Protein AF-A0A8D2CV93-F1 (afdb_monomer_lite)

Radius of gyration: 15.65 Å; chains: 1; bounding box: 44×38×32 Å

Structure (mmCIF, N/CA/C/O backbone):
data_AF-A0A8D2CV93-F1
#
_entry.id   AF-A0A8D2CV93-F1
#
loop_
_atom_site.group_PDB
_atom_site.id
_atom_site.type_symbol
_atom_site.label_atom_id
_atom_site.label_alt_id
_atom_site.label_comp_id
_atom_site.label_asym_id
_atom_site.label_entity_id
_atom_site.label_seq_id
_atom_site.pdbx_PDB_ins_code
_atom_site.Cartn_x
_atom_site.Cartn_y
_atom_site.Cartn_z
_atom_site.occupancy
_atom_site.B_iso_or_equiv
_atom_site.auth_seq_id
_atom_site.auth_comp_id
_atom_site.auth_asym_id
_atom_site.auth_atom_id
_atom_site.pdbx_PDB_model_num
ATOM 1 N N . MET A 1 1 ? -23.959 27.017 13.038 1.00 36.25 1 MET A N 1
ATOM 2 C CA . MET A 1 1 ? -22.766 26.557 13.776 1.00 36.25 1 MET A CA 1
ATOM 3 C C . MET A 1 1 ? -22.552 25.098 13.412 1.00 36.25 1 MET A C 1
ATOM 5 O O . MET A 1 1 ? -23.183 24.238 14.005 1.00 36.25 1 MET A O 1
ATOM 9 N N . GLY A 1 2 ? -21.796 24.836 12.344 1.00 36.66 2 GLY A N 1
ATOM 10 C CA . GLY A 1 2 ? -21.409 23.477 11.965 1.00 36.66 2 GLY A CA 1
ATOM 11 C C . GLY A 1 2 ? -20.066 23.171 12.613 1.00 36.66 2 GLY A C 1
ATOM 12 O O . GLY A 1 2 ? -19.146 23.977 12.498 1.00 36.66 2 GLY A O 1
ATOM 13 N N . SER A 1 3 ? -20.000 22.070 13.354 1.00 42.44 3 SER A N 1
ATOM 14 C CA . SER A 1 3 ? -18.781 21.554 13.972 1.00 42.44 3 SER A CA 1
ATOM 15 C C . SER A 1 3 ? -17.726 21.340 12.887 1.00 42.44 3 SER A C 1
ATOM 17 O O . SER A 1 3 ? -17.946 20.524 11.997 1.00 42.44 3 SER A O 1
ATOM 19 N N . LEU A 1 4 ? -16.604 22.067 12.945 1.00 44.47 4 LEU A N 1
ATOM 20 C CA . LEU A 1 4 ? -15.396 21.656 12.232 1.00 44.47 4 LEU A CA 1
ATOM 21 C C . LEU A 1 4 ? -15.025 20.293 12.816 1.00 44.47 4 LEU A C 1
ATOM 23 O O . LEU A 1 4 ? -14.656 20.211 13.987 1.00 44.47 4 LEU A O 1
ATOM 27 N N . GLU A 1 5 ? -15.170 19.231 12.030 1.00 44.75 5 GLU A N 1
ATOM 28 C CA . GLU A 1 5 ? -14.479 17.978 12.303 1.00 44.75 5 GLU A CA 1
ATOM 29 C C . GLU A 1 5 ? -13.004 18.338 12.476 1.00 44.75 5 GLU A C 1
ATOM 31 O O . GLU A 1 5 ? -12.346 18.802 11.544 1.00 44.75 5 GLU A O 1
ATOM 36 N N . SER A 1 6 ? -12.498 18.240 13.706 1.00 49.12 6 SER A N 1
ATOM 37 C CA . SER A 1 6 ? -11.075 18.394 13.950 1.00 49.12 6 SER A CA 1
ATOM 38 C C . SER A 1 6 ? -10.390 17.317 13.119 1.00 49.12 6 SER A C 1
ATOM 40 O O . SER A 1 6 ? -10.562 16.136 13.421 1.00 49.12 6 SER A O 1
ATOM 42 N N . GLN A 1 7 ? -9.669 17.693 12.059 1.00 59.59 7 GLN A N 1
ATOM 43 C CA . GLN A 1 7 ? -8.819 16.753 11.334 1.00 59.59 7 GLN A CA 1
ATOM 44 C C . GLN A 1 7 ? -7.782 16.235 12.328 1.00 59.59 7 GLN A C 1
ATOM 46 O O . GLN A 1 7 ? -6.775 16.888 12.604 1.00 59.59 7 GLN A O 1
ATOM 51 N N . GLN A 1 8 ? -8.080 15.089 12.935 1.00 69.19 8 GLN A N 1
ATOM 52 C CA . GLN A 1 8 ? -7.172 14.411 13.832 1.00 69.19 8 GLN A CA 1
ATOM 53 C C . GLN A 1 8 ? -6.043 13.891 12.955 1.00 69.19 8 GLN A C 1
ATOM 55 O O . GLN A 1 8 ? -6.226 12.987 12.146 1.00 69.19 8 GLN A O 1
ATOM 60 N N . SER A 1 9 ? -4.897 14.555 13.035 1.00 82.44 9 SER A N 1
ATOM 61 C CA . SER A 1 9 ? -3.737 14.154 12.263 1.00 82.44 9 SER A CA 1
ATOM 62 C C . SER A 1 9 ? -3.004 13.021 12.981 1.00 82.44 9 SER A C 1
ATOM 64 O O . SER A 1 9 ? -2.860 13.053 14.205 1.00 82.44 9 SER A O 1
ATOM 66 N N . HIS A 1 10 ? -2.542 12.031 12.223 1.00 90.81 10 HIS A N 1
ATOM 67 C CA . HIS A 1 10 ? -1.958 10.799 12.751 1.00 90.81 10 HIS A CA 1
ATOM 68 C C . HIS A 1 10 ? -0.458 10.702 12.482 1.00 90.81 10 HIS A C 1
ATOM 70 O O . HIS A 1 10 ? 0.064 11.270 11.527 1.00 90.81 10 HIS A O 1
ATOM 76 N N . GLN A 1 11 ? 0.246 9.934 13.307 1.00 93.75 11 GLN A N 1
ATOM 77 C CA . GLN A 1 11 ? 1.627 9.552 13.021 1.00 93.75 11 GLN A CA 1
ATOM 78 C C . GLN A 1 11 ? 1.640 8.369 12.047 1.00 93.75 11 GLN A C 1
ATOM 80 O O . GLN A 1 11 ? 0.836 7.449 12.189 1.00 93.75 11 GLN A O 1
ATOM 85 N N . GLU A 1 12 ? 2.575 8.335 11.092 1.00 94.94 12 GLU A N 1
ATOM 86 C CA . GLU A 1 12 ? 2.678 7.211 10.143 1.00 94.94 12 GLU A CA 1
ATOM 87 C C . GLU A 1 12 ? 2.811 5.867 10.879 1.00 94.94 12 GLU A C 1
ATOM 89 O O . GLU A 1 12 ? 2.139 4.897 10.541 1.00 94.94 12 GLU A O 1
ATOM 94 N N . SER A 1 13 ? 3.607 5.828 11.950 1.00 95.06 13 SER A N 1
ATOM 95 C CA . SER A 1 13 ? 3.813 4.624 12.764 1.00 95.06 13 SER A CA 1
ATOM 96 C C . SER A 1 13 ? 2.541 4.108 13.450 1.00 95.06 13 SER A C 1
ATOM 98 O O . SER A 1 13 ? 2.452 2.916 13.746 1.00 95.06 13 SER A O 1
ATOM 100 N N . GLU A 1 14 ? 1.561 4.979 13.699 1.00 95.69 14 GLU A N 1
ATOM 101 C CA . GLU A 1 14 ? 0.234 4.602 14.188 1.00 95.69 14 GLU A CA 1
ATOM 102 C C . GLU A 1 14 ? -0.592 3.993 13.052 1.00 95.69 14 GLU A C 1
ATOM 104 O O . GLU A 1 14 ? -1.164 2.917 13.220 1.00 95.69 14 GLU A O 1
ATOM 109 N N . ILE A 1 15 ? -0.606 4.648 11.884 1.00 97.12 15 ILE A N 1
ATOM 110 C CA . ILE A 1 15 ? -1.344 4.198 10.697 1.00 97.12 15 ILE A CA 1
ATOM 111 C C . ILE A 1 15 ? -0.892 2.811 10.251 1.00 97.12 15 ILE A C 1
ATOM 113 O O . ILE A 1 15 ? -1.729 1.942 10.023 1.00 97.12 15 ILE A O 1
ATOM 117 N N . LEU A 1 16 ? 0.420 2.585 10.165 1.00 97.38 16 LEU A N 1
ATOM 118 C CA . LEU A 1 16 ? 0.987 1.317 9.704 1.00 97.38 16 LEU A CA 1
ATOM 119 C C . LEU A 1 16 ? 0.535 0.128 10.573 1.00 97.38 16 LEU A C 1
ATOM 121 O O . LEU A 1 16 ? 0.293 -0.956 10.047 1.00 97.38 16 LEU A O 1
ATOM 125 N N . LYS A 1 17 ? 0.336 0.341 11.880 1.00 97.75 17 LYS A N 1
ATOM 126 C CA . LYS A 1 17 ? -0.099 -0.697 12.832 1.00 97.75 17 LYS A CA 1
ATOM 127 C C . LYS A 1 17 ? -1.606 -0.964 12.822 1.00 97.75 17 LYS A C 1
ATOM 129 O O . LYS A 1 17 ? -2.068 -1.861 13.534 1.00 97.75 17 LYS A O 1
ATOM 134 N N . ARG A 1 18 ? -2.397 -0.190 12.070 1.00 97.94 18 ARG A N 1
ATOM 135 C CA . ARG A 1 18 ? -3.844 -0.417 11.978 1.00 97.94 18 ARG A CA 1
ATOM 136 C C . ARG A 1 18 ? -4.116 -1.745 11.284 1.00 97.94 18 ARG A C 1
ATOM 138 O O . ARG A 1 18 ? -3.494 -2.082 10.275 1.00 97.94 18 ARG A O 1
ATOM 145 N N . GLN A 1 19 ? -5.064 -2.492 11.841 1.00 98.38 19 GLN A N 1
ATOM 146 C CA . GLN A 1 19 ? -5.587 -3.695 11.203 1.00 98.38 19 GLN A CA 1
ATOM 147 C C . GLN A 1 19 ? -6.353 -3.302 9.941 1.00 98.38 19 GLN A C 1
ATOM 149 O O . GLN A 1 19 ? -6.976 -2.242 9.906 1.00 98.38 19 GLN A O 1
ATOM 154 N N . MET A 1 20 ? -6.336 -4.168 8.932 1.00 97.69 20 MET A N 1
ATOM 155 C CA . MET A 1 20 ? -7.021 -3.945 7.659 1.00 97.69 20 MET A CA 1
ATOM 156 C C . MET A 1 20 ? -8.538 -4.165 7.801 1.00 97.69 20 MET A C 1
ATOM 158 O O . MET A 1 20 ? -9.111 -5.123 7.289 1.00 97.69 20 MET A O 1
ATOM 162 N N . GLN A 1 21 ? -9.189 -3.294 8.570 1.00 96.81 21 GLN A N 1
ATOM 163 C CA . GLN A 1 21 ? -10.643 -3.237 8.695 1.00 96.81 21 GLN A CA 1
ATOM 164 C C . GLN A 1 21 ? -11.261 -2.656 7.408 1.00 96.81 21 GLN A C 1
ATOM 166 O O . GLN A 1 21 ? -10.530 -2.132 6.565 1.00 96.81 21 GLN A O 1
ATOM 171 N N . PRO A 1 22 ? -12.593 -2.725 7.212 1.00 97.50 22 PRO A N 1
ATOM 172 C CA . PRO A 1 22 ? -13.220 -2.281 5.964 1.00 97.50 22 PRO A CA 1
ATOM 173 C C . PRO A 1 22 ? -12.890 -0.836 5.551 1.00 97.50 22 PRO A C 1
ATOM 175 O O . PRO A 1 22 ? -12.795 -0.550 4.359 1.00 97.50 22 PRO A O 1
ATOM 178 N N . GLU A 1 23 ? -12.683 0.070 6.509 1.00 96.88 23 GLU A N 1
ATOM 179 C CA . GLU A 1 23 ? -12.311 1.459 6.224 1.00 96.88 23 GLU A CA 1
ATOM 180 C C . GLU A 1 23 ? -10.861 1.582 5.725 1.00 96.88 23 GLU A C 1
ATOM 182 O O . GLU A 1 23 ? -10.603 2.215 4.701 1.00 96.88 23 GLU A O 1
ATOM 187 N N . GLU A 1 24 ? -9.908 0.941 6.401 1.00 97.56 24 GLU A N 1
ATOM 188 C CA . GLU A 1 24 ? -8.504 0.858 5.992 1.00 97.56 24 GLU A CA 1
ATOM 189 C C . GLU A 1 24 ? -8.350 0.158 4.641 1.00 97.56 24 GLU A C 1
ATOM 191 O O . GLU A 1 24 ? -7.609 0.644 3.786 1.00 97.56 24 GLU A O 1
ATOM 196 N N . GLN A 1 25 ? -9.100 -0.922 4.417 1.00 97.81 25 GLN A N 1
ATOM 197 C CA . GLN A 1 25 ? -9.156 -1.628 3.140 1.00 97.81 25 GLN A CA 1
ATOM 198 C C . GLN A 1 25 ? -9.572 -0.672 2.014 1.00 97.81 25 GLN A C 1
ATOM 200 O O . GLN A 1 25 ? -8.864 -0.567 1.012 1.00 97.81 25 GLN A O 1
ATOM 205 N N . LEU A 1 26 ? -10.662 0.084 2.196 1.00 97.75 26 LEU A N 1
ATOM 206 C CA . LEU A 1 26 ? -11.139 1.049 1.203 1.00 97.75 26 LEU A CA 1
ATOM 207 C C . LEU A 1 26 ? -10.111 2.163 0.947 1.00 97.75 26 LEU A C 1
ATOM 209 O O . LEU A 1 26 ? -9.889 2.561 -0.198 1.00 97.75 26 LEU A O 1
ATOM 213 N N . ARG A 1 27 ? -9.445 2.655 1.998 1.00 98.19 27 ARG A N 1
ATOM 214 C CA . ARG A 1 27 ? -8.368 3.651 1.874 1.00 98.19 27 ARG A CA 1
ATOM 215 C C . ARG A 1 27 ? -7.178 3.101 1.081 1.00 98.19 27 ARG A C 1
ATOM 217 O O . ARG A 1 27 ? -6.664 3.797 0.206 1.00 98.19 27 ARG A O 1
ATOM 224 N N . CYS A 1 28 ? -6.758 1.862 1.332 1.00 98.00 28 CYS A N 1
ATOM 225 C CA . CYS A 1 28 ? -5.681 1.201 0.591 1.00 98.00 28 CYS A CA 1
ATOM 226 C C . CYS A 1 28 ? -6.057 0.925 -0.874 1.00 98.00 28 CYS A C 1
ATOM 228 O O . CYS A 1 28 ? -5.247 1.168 -1.770 1.00 98.00 28 CYS A O 1
ATOM 230 N N . GLU A 1 29 ? -7.290 0.492 -1.144 1.00 97.06 29 GLU A N 1
ATOM 231 C CA . GLU A 1 29 ? -7.819 0.336 -2.505 1.00 97.06 29 GLU A CA 1
ATOM 232 C C . GLU A 1 29 ? -7.840 1.672 -3.256 1.00 97.06 29 GLU A C 1
ATOM 234 O O . GLU A 1 29 ? -7.411 1.750 -4.409 1.00 97.06 29 GLU A O 1
ATOM 239 N N . PHE A 1 30 ? -8.257 2.748 -2.586 1.00 96.69 30 PHE A N 1
ATOM 240 C CA . PHE A 1 30 ? -8.251 4.092 -3.153 1.00 96.69 30 PHE A CA 1
ATOM 241 C C . PHE A 1 30 ? -6.834 4.602 -3.450 1.00 96.69 30 PHE A C 1
ATOM 243 O O . PHE A 1 30 ? -6.602 5.214 -4.496 1.00 96.69 30 PHE A O 1
ATOM 250 N N . LEU A 1 31 ? -5.864 4.322 -2.576 1.00 96.50 31 LEU A N 1
ATOM 251 C CA . LEU A 1 31 ? -4.455 4.630 -2.833 1.00 96.50 31 LEU A CA 1
ATOM 252 C C . LEU A 1 31 ? -3.921 3.880 -4.045 1.00 96.50 31 LEU A C 1
ATOM 254 O O . LEU A 1 31 ? -3.269 4.481 -4.898 1.00 96.50 31 LEU A O 1
ATOM 258 N N . LEU A 1 32 ? -4.220 2.586 -4.147 1.00 94.94 32 LEU A N 1
ATOM 259 C CA . LEU A 1 32 ? -3.810 1.794 -5.295 1.00 94.94 32 LEU A CA 1
ATOM 260 C C . LEU A 1 32 ? -4.432 2.341 -6.590 1.00 94.94 32 LEU A C 1
ATOM 262 O O . LEU A 1 32 ? -3.729 2.487 -7.589 1.00 94.94 32 LEU A O 1
ATOM 266 N N . LEU A 1 33 ? -5.717 2.709 -6.569 1.00 94.12 33 LEU A N 1
ATOM 267 C CA . LEU A 1 33 ? -6.393 3.333 -7.709 1.00 94.12 33 LEU A CA 1
ATOM 268 C C . LEU A 1 33 ? -5.707 4.638 -8.136 1.00 94.12 33 LEU A C 1
ATOM 270 O O . LEU A 1 33 ? -5.453 4.835 -9.322 1.00 94.12 33 LEU A O 1
ATOM 274 N N . LYS A 1 34 ? -5.350 5.505 -7.181 1.00 92.19 34 LYS A N 1
ATOM 275 C CA . LYS A 1 34 ? -4.609 6.747 -7.458 1.00 92.19 34 LYS A CA 1
ATOM 276 C C . LYS A 1 34 ? -3.270 6.486 -8.147 1.00 92.19 34 LYS A C 1
ATOM 278 O O . LYS A 1 34 ? -2.907 7.234 -9.050 1.00 92.19 34 LYS A O 1
ATOM 283 N N . VAL A 1 35 ? -2.571 5.415 -7.772 1.00 90.12 35 VAL A N 1
ATOM 284 C CA . VAL A 1 35 ? -1.320 5.012 -8.432 1.00 90.12 35 VAL A CA 1
ATOM 285 C C . VAL A 1 35 ? -1.568 4.569 -9.874 1.00 90.12 35 VAL A C 1
ATOM 287 O O . VAL A 1 35 ? -0.829 4.994 -10.756 1.00 90.12 35 VAL A O 1
ATOM 290 N N . TYR A 1 36 ? -2.628 3.802 -10.151 1.00 87.00 36 TYR A N 1
ATOM 291 C CA . TYR A 1 36 ? -3.005 3.442 -11.529 1.00 87.00 36 TYR A CA 1
ATOM 292 C C . TYR A 1 36 ? -3.370 4.654 -12.399 1.00 87.00 36 TYR A C 1
ATOM 294 O O . TYR A 1 36 ? -3.185 4.613 -13.612 1.00 87.00 36 TYR A O 1
ATOM 302 N N . CYS A 1 37 ? -3.864 5.746 -11.810 1.00 85.94 37 CYS A N 1
ATOM 303 C CA . CYS A 1 37 ? -4.140 6.980 -12.551 1.00 85.94 37 CYS A CA 1
ATOM 304 C C . CYS A 1 37 ? -2.871 7.741 -12.979 1.00 85.94 37 CYS A C 1
ATOM 306 O O . CYS A 1 37 ? -2.969 8.687 -13.759 1.00 85.94 37 CYS A O 1
ATOM 308 N N . CYS A 1 38 ? -1.692 7.362 -12.482 1.00 81.38 38 CYS A N 1
ATOM 309 C CA . CYS A 1 38 ? -0.427 7.966 -12.877 1.00 81.38 38 CYS A CA 1
ATOM 310 C C . CYS A 1 38 ? 0.063 7.354 -14.202 1.00 81.38 38 CYS A C 1
ATOM 312 O O . CYS A 1 38 ? 0.084 6.129 -14.349 1.00 81.38 38 CYS A O 1
ATOM 314 N N . SER A 1 39 ? 0.478 8.188 -15.162 1.00 75.50 39 SER A N 1
ATOM 315 C CA . SER A 1 39 ? 0.947 7.761 -16.495 1.00 75.50 39 SER A CA 1
ATOM 316 C C . SER A 1 39 ? 2.114 6.768 -16.444 1.00 75.50 39 SER A C 1
ATOM 318 O O . SER A 1 39 ? 2.265 5.908 -17.311 1.00 75.50 39 SER A O 1
ATOM 320 N N . GLU A 1 40 ? 2.918 6.863 -15.393 1.00 73.94 40 GLU A N 1
ATOM 321 C CA . GLU A 1 40 ? 4.101 6.061 -15.135 1.00 73.94 40 GLU A CA 1
ATOM 322 C C . GLU A 1 40 ? 3.767 4.646 -14.632 1.00 73.94 40 GLU A C 1
ATOM 324 O O . GLU A 1 40 ? 4.644 3.787 -14.654 1.00 73.94 40 GLU A O 1
ATOM 329 N N . SER A 1 41 ? 2.522 4.366 -14.221 1.00 73.25 41 SER A N 1
ATOM 330 C CA . SER A 1 41 ? 2.108 3.074 -13.639 1.00 73.25 41 SER A CA 1
ATOM 331 C C . SER A 1 41 ? 2.317 1.873 -14.569 1.00 73.25 41 SER A C 1
ATOM 333 O O . SER A 1 41 ? 2.717 0.806 -14.102 1.00 73.25 41 SER A O 1
ATOM 335 N N . SER A 1 42 ? 2.149 2.069 -15.881 1.00 69.69 42 SER A N 1
ATOM 336 C CA . SER A 1 42 ? 2.344 1.042 -16.920 1.00 69.69 42 SER A CA 1
ATOM 337 C C . SER A 1 42 ? 3.750 0.423 -16.923 1.00 69.69 42 SER A C 1
ATOM 339 O O . SER A 1 42 ? 3.927 -0.738 -17.286 1.00 69.69 42 SER A O 1
ATOM 341 N N . PHE A 1 43 ? 4.762 1.150 -16.443 1.00 68.12 43 PHE A N 1
ATOM 342 C CA . PHE A 1 43 ? 6.142 0.661 -16.353 1.00 68.12 43 PHE A CA 1
ATOM 343 C C . PHE A 1 43 ? 6.382 -0.257 -15.143 1.00 68.12 43 PHE A C 1
ATOM 345 O O . PHE A 1 43 ? 7.412 -0.926 -15.066 1.00 68.12 43 PHE A O 1
ATOM 352 N N . PHE A 1 44 ? 5.429 -0.325 -14.209 1.00 66.38 44 PHE A N 1
ATOM 353 C CA . PHE A 1 44 ? 5.513 -1.105 -12.969 1.00 66.38 44 PHE A CA 1
ATOM 354 C C . PHE A 1 44 ? 4.629 -2.354 -12.985 1.00 66.38 44 PHE A C 1
ATOM 356 O O . PHE A 1 44 ? 4.455 -3.006 -11.953 1.00 66.38 44 PHE A O 1
ATOM 363 N N . GLU A 1 45 ? 4.091 -2.717 -14.150 1.00 63.00 45 GLU A N 1
ATOM 364 C CA . GLU A 1 45 ? 3.276 -3.920 -14.333 1.00 63.00 45 GLU A CA 1
ATOM 365 C C . GLU A 1 45 ? 4.121 -5.202 -14.431 1.00 63.00 45 GLU A C 1
ATOM 367 O O . GLU A 1 45 ? 3.609 -6.295 -14.191 1.00 63.00 45 GLU A O 1
ATOM 372 N N . THR A 1 46 ? 5.432 -5.096 -14.696 1.00 57.34 46 THR A N 1
ATOM 373 C CA . THR A 1 46 ? 6.327 -6.259 -14.815 1.00 57.34 46 THR A CA 1
ATOM 374 C C . THR A 1 46 ? 7.670 -6.043 -14.115 1.00 57.34 46 THR A C 1
ATOM 376 O O . THR A 1 46 ? 8.409 -5.126 -14.459 1.00 57.34 46 THR A O 1
ATOM 379 N N . SER A 1 47 ? 8.040 -6.927 -13.182 1.00 55.88 47 SER A N 1
ATOM 380 C CA . SER A 1 47 ? 9.392 -6.987 -12.603 1.00 55.88 47 SER A CA 1
ATOM 381 C C . SER A 1 47 ? 10.080 -8.306 -12.965 1.00 55.88 47 SER A C 1
ATOM 383 O O . SER A 1 47 ? 9.980 -9.301 -12.248 1.00 55.88 47 SER A O 1
ATOM 385 N N . GLN A 1 48 ? 10.783 -8.343 -14.101 1.00 53.97 48 GLN A N 1
ATOM 386 C CA . GLN A 1 48 ? 11.614 -9.499 -14.455 1.00 53.97 48 GLN A CA 1
ATOM 387 C C . GLN A 1 48 ? 12.986 -9.416 -13.761 1.00 53.97 48 GLN A C 1
ATOM 389 O O . GLN A 1 48 ? 13.621 -8.367 -13.749 1.00 53.97 48 GLN A O 1
ATOM 394 N N . GLY A 1 49 ? 13.450 -10.531 -13.184 1.00 54.31 49 GLY A N 1
ATOM 395 C CA . GLY A 1 49 ? 14.844 -10.696 -12.738 1.00 54.31 49 GLY A CA 1
ATOM 396 C C . GLY A 1 49 ? 15.210 -10.198 -11.331 1.00 54.31 49 GLY A C 1
ATOM 397 O O . GLY A 1 49 ? 16.393 -10.161 -10.999 1.00 54.31 49 GLY A O 1
ATOM 398 N N . LEU A 1 50 ? 14.242 -9.839 -10.480 1.00 59.31 50 LEU A N 1
ATOM 399 C CA . LEU A 1 50 ? 14.510 -9.326 -9.126 1.00 59.31 50 LEU A CA 1
ATOM 400 C C . LEU A 1 50 ? 14.363 -10.381 -8.023 1.00 59.31 50 LEU A C 1
ATOM 402 O O . LEU A 1 50 ? 13.538 -11.285 -8.113 1.00 59.31 50 LEU A O 1
ATOM 406 N N . LYS A 1 51 ? 15.135 -10.223 -6.933 1.00 57.41 51 LYS A N 1
ATOM 407 C CA . LYS A 1 51 ? 15.158 -11.151 -5.780 1.00 57.41 51 LYS A CA 1
ATOM 408 C C . LYS A 1 51 ? 13.794 -11.318 -5.093 1.00 57.41 51 LYS A C 1
ATOM 410 O O . LYS A 1 51 ? 13.523 -12.379 -4.541 1.00 57.41 51 LYS A O 1
ATOM 415 N N . LYS A 1 52 ? 12.950 -10.281 -5.105 1.00 64.25 52 LYS A N 1
ATOM 416 C CA . LYS A 1 52 ? 11.561 -10.320 -4.621 1.00 64.25 52 LYS A CA 1
ATOM 417 C C . LYS A 1 52 ? 10.667 -9.562 -5.604 1.00 64.25 52 LYS A C 1
ATOM 419 O O . LYS A 1 52 ? 10.483 -8.361 -5.426 1.00 64.25 52 LYS A O 1
ATOM 424 N N . PRO A 1 53 ? 10.132 -10.214 -6.647 1.00 71.38 53 PRO A N 1
ATOM 425 C CA . PRO A 1 53 ? 9.331 -9.519 -7.640 1.00 71.38 53 PRO A CA 1
ATOM 426 C C . PRO A 1 53 ? 7.993 -9.074 -7.026 1.00 71.38 53 PRO A C 1
ATOM 428 O O . PRO A 1 53 ? 7.260 -9.857 -6.399 1.00 71.38 53 PRO A O 1
ATOM 431 N N . MET A 1 54 ? 7.708 -7.784 -7.192 1.00 84.50 54 MET A N 1
ATOM 432 C CA . MET A 1 54 ? 6.478 -7.112 -6.783 1.00 84.50 54 MET A CA 1
ATOM 433 C C . MET A 1 54 ? 6.045 -6.163 -7.900 1.00 84.50 54 MET A C 1
ATOM 435 O O . MET A 1 54 ? 6.901 -5.604 -8.588 1.00 84.50 54 MET A O 1
ATOM 439 N N . TRP A 1 55 ? 4.739 -6.048 -8.120 1.00 87.94 55 TRP A N 1
ATOM 440 C CA . TRP A 1 55 ? 4.129 -5.231 -9.171 1.00 87.94 55 TRP A CA 1
ATOM 441 C C . TRP A 1 55 ? 2.659 -4.956 -8.821 1.00 87.94 55 TRP A C 1
ATOM 443 O O . TRP A 1 55 ? 2.079 -5.654 -7.981 1.00 87.94 55 TRP A O 1
ATOM 453 N N . LEU A 1 56 ? 2.057 -3.945 -9.451 1.00 88.94 56 LEU A N 1
ATOM 454 C CA . LEU A 1 56 ? 0.744 -3.417 -9.050 1.00 88.94 56 LEU A CA 1
ATOM 455 C C . LEU A 1 56 ? -0.381 -4.463 -9.119 1.00 88.94 56 LEU A C 1
ATOM 457 O O . LEU A 1 56 ? -1.213 -4.532 -8.213 1.00 88.94 56 LEU A O 1
ATOM 461 N N . ASP A 1 57 ? -0.383 -5.337 -10.129 1.00 88.62 57 ASP A N 1
ATOM 462 C CA . ASP A 1 57 ? -1.401 -6.389 -10.268 1.00 88.62 57 ASP A CA 1
ATOM 463 C C . ASP A 1 57 ? -1.357 -7.425 -9.137 1.00 88.62 57 ASP A C 1
ATOM 465 O O . ASP A 1 57 ? -2.397 -7.946 -8.721 1.00 88.62 57 ASP A O 1
ATOM 469 N N . LYS A 1 58 ? -0.163 -7.722 -8.608 1.00 90.88 58 LYS A N 1
ATOM 470 C CA . LYS A 1 58 ? -0.002 -8.639 -7.474 1.00 90.88 58 LYS A CA 1
ATOM 471 C C . LYS A 1 58 ? -0.575 -8.033 -6.193 1.00 90.88 58 LYS A C 1
ATOM 473 O O . LYS A 1 58 ? -1.274 -8.735 -5.463 1.00 90.88 58 LYS A O 1
ATOM 478 N N . ILE A 1 59 ? -0.346 -6.739 -5.968 1.00 94.19 59 ILE A N 1
ATOM 479 C CA . ILE A 1 59 ? -0.926 -5.987 -4.845 1.00 94.19 59 ILE A CA 1
ATOM 480 C C . ILE A 1 59 ? -2.447 -5.901 -4.993 1.00 94.19 59 ILE A C 1
ATOM 482 O O . ILE A 1 59 ? -3.165 -6.227 -4.051 1.00 94.19 59 ILE A O 1
ATOM 486 N N . ARG A 1 60 ? -2.950 -5.572 -6.194 1.00 93.94 60 ARG A N 1
ATOM 487 C CA . ARG A 1 60 ? -4.391 -5.559 -6.510 1.00 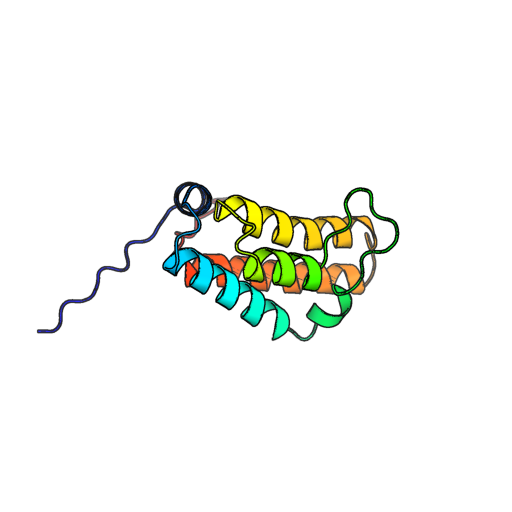93.94 60 ARG A CA 1
ATOM 488 C C . ARG A 1 60 ? -5.047 -6.892 -6.169 1.00 93.94 60 ARG A C 1
ATOM 490 O O . ARG A 1 60 ? -6.065 -6.930 -5.487 1.00 93.94 60 ARG A O 1
ATOM 497 N N . LYS A 1 61 ? -4.451 -8.001 -6.619 1.00 94.94 61 LYS A N 1
ATOM 498 C CA . LYS A 1 61 ? -4.963 -9.345 -6.332 1.00 94.94 61 LYS A CA 1
ATOM 499 C C . LYS A 1 61 ? -4.982 -9.630 -4.829 1.00 94.94 61 LYS A C 1
ATOM 501 O O . LYS A 1 61 ? -5.968 -10.174 -4.344 1.00 94.94 61 LYS A O 1
ATOM 506 N N . ARG A 1 62 ? -3.921 -9.263 -4.104 1.00 96.81 62 ARG A N 1
ATOM 507 C CA . ARG A 1 62 ? -3.827 -9.481 -2.655 1.00 96.81 62 ARG A CA 1
ATOM 508 C C . ARG A 1 62 ? -4.841 -8.637 -1.876 1.00 96.81 62 ARG A C 1
ATOM 510 O O . ARG A 1 62 ? -5.477 -9.185 -0.982 1.00 96.81 62 ARG A O 1
ATOM 517 N N . LEU A 1 63 ? -5.060 -7.373 -2.254 1.00 95.44 63 LEU A N 1
ATOM 518 C CA . LEU A 1 63 ? -6.126 -6.529 -1.694 1.00 95.44 63 LEU A CA 1
ATOM 519 C C . LEU A 1 63 ? -7.509 -7.147 -1.921 1.00 95.44 63 LEU A C 1
ATOM 521 O O . LEU A 1 63 ? -8.239 -7.343 -0.955 1.00 95.44 63 LEU A O 1
ATOM 525 N N . ASN A 1 64 ? -7.832 -7.547 -3.156 1.00 94.69 64 ASN A N 1
ATOM 526 C CA . ASN A 1 64 ? -9.129 -8.151 -3.496 1.00 94.69 64 ASN A CA 1
ATOM 527 C C . ASN A 1 64 ? -9.411 -9.456 -2.733 1.00 94.69 64 ASN A C 1
ATOM 529 O O . ASN A 1 64 ? -10.562 -9.839 -2.549 1.00 94.69 64 ASN A O 1
ATOM 533 N N . GLN A 1 65 ? -8.359 -10.165 -2.326 1.00 96.31 65 GLN A N 1
ATOM 534 C CA . GLN A 1 65 ? -8.445 -11.400 -1.548 1.00 96.31 65 GLN A CA 1
ATOM 535 C C . GLN A 1 65 ? -8.419 -11.156 -0.035 1.00 96.31 65 GLN A C 1
ATOM 537 O O . GLN A 1 65 ? -8.335 -12.124 0.715 1.00 96.31 65 GLN A O 1
ATOM 542 N N . GLN A 1 66 ? -8.448 -9.893 0.411 1.00 95.31 66 GLN A N 1
ATOM 543 C CA . GLN A 1 66 ? -8.294 -9.505 1.819 1.00 95.31 66 GLN A CA 1
ATOM 544 C C . GLN A 1 66 ? -7.022 -10.108 2.446 1.00 95.31 66 GLN A C 1
ATOM 546 O O . GLN A 1 66 ? -6.983 -10.483 3.612 1.00 95.31 66 GLN A O 1
ATOM 551 N N . GLY A 1 67 ? -5.961 -10.240 1.644 1.00 96.50 67 GLY A N 1
ATOM 552 C CA . GLY A 1 67 ? -4.719 -10.916 2.024 1.00 96.50 67 GLY A CA 1
ATOM 553 C C . GLY A 1 67 ? -3.728 -10.037 2.792 1.00 96.50 67 GLY A C 1
ATOM 554 O O . GLY A 1 67 ? -2.583 -10.453 2.994 1.00 96.50 67 GLY A O 1
ATOM 555 N N . TYR A 1 68 ? -4.125 -8.819 3.152 1.00 98.12 68 TYR A N 1
ATOM 556 C CA . TYR A 1 68 ? -3.364 -7.917 4.007 1.00 98.12 68 TYR A CA 1
ATOM 557 C C . TYR A 1 68 ? -4.056 -7.831 5.361 1.00 98.12 68 TYR A C 1
ATOM 559 O O . TYR A 1 68 ? -5.234 -7.502 5.423 1.00 98.12 68 TYR A O 1
ATOM 567 N N . SER A 1 69 ? -3.328 -8.123 6.435 1.00 97.44 69 SER A N 1
ATOM 568 C CA . SER A 1 69 ? -3.876 -8.062 7.798 1.00 97.44 69 SER A CA 1
ATOM 569 C C . SER A 1 69 ? -3.673 -6.687 8.431 1.00 97.44 69 SER A C 1
ATOM 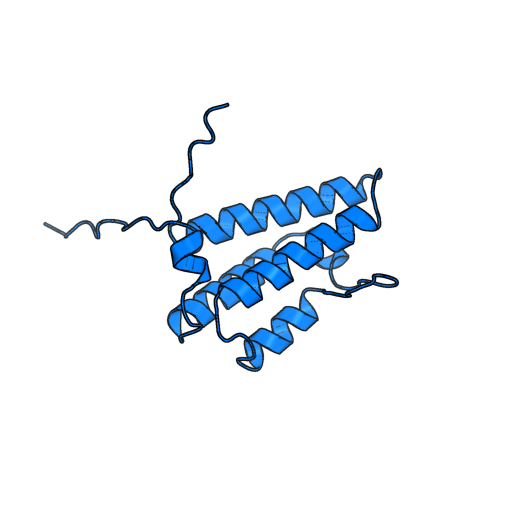571 O O . SER A 1 69 ? -4.446 -6.277 9.291 1.00 97.44 69 SER A O 1
ATOM 573 N N . GLN A 1 70 ? -2.643 -5.957 7.997 1.00 98.19 70 GLN A N 1
ATOM 574 C CA . GLN A 1 70 ? -2.294 -4.623 8.489 1.00 98.19 70 GLN A CA 1
ATOM 575 C C . GLN A 1 70 ? -1.975 -3.678 7.332 1.00 98.19 70 GLN A C 1
ATOM 577 O O . GLN A 1 70 ? -1.499 -4.113 6.280 1.00 98.19 70 GLN A O 1
ATOM 582 N N . VAL A 1 71 ? -2.179 -2.377 7.555 1.00 98.12 71 VAL A N 1
ATOM 583 C CA . VAL A 1 71 ? -1.840 -1.325 6.581 1.00 98.12 71 VAL A CA 1
ATOM 584 C C . VAL A 1 71 ? -0.353 -1.371 6.216 1.00 98.12 71 VAL A C 1
ATOM 586 O O . VAL A 1 71 ? -0.003 -1.197 5.048 1.00 98.12 71 VAL A O 1
ATOM 589 N N . GLU A 1 72 ? 0.519 -1.676 7.184 1.00 98.25 72 GLU A N 1
ATOM 590 C CA . GLU A 1 72 ? 1.960 -1.820 6.967 1.00 98.25 72 GLU A CA 1
ATOM 591 C C . GLU A 1 72 ? 2.301 -2.773 5.818 1.00 98.25 72 GLU A C 1
ATOM 593 O O . GLU A 1 72 ? 3.136 -2.443 4.981 1.00 98.25 72 GLU A O 1
ATOM 598 N N . GLU A 1 73 ? 1.644 -3.929 5.738 1.00 98.25 73 GLU A N 1
ATOM 599 C CA . GLU A 1 73 ? 1.966 -4.946 4.736 1.00 98.25 73 GLU A CA 1
ATOM 600 C C . GLU A 1 73 ? 1.683 -4.453 3.307 1.00 98.25 73 GLU A C 1
ATOM 602 O O . GLU A 1 73 ? 2.461 -4.719 2.389 1.00 98.25 73 GLU A O 1
ATOM 607 N N . PHE A 1 74 ? 0.593 -3.702 3.121 1.00 98.06 74 PHE A N 1
ATOM 608 C CA . PHE A 1 74 ? 0.266 -3.063 1.846 1.00 98.06 74 PHE A CA 1
ATOM 609 C C . PHE A 1 74 ? 1.296 -1.984 1.492 1.00 98.06 74 PHE A C 1
ATOM 611 O O . PHE A 1 74 ? 1.828 -1.971 0.380 1.00 98.06 74 PHE A O 1
ATOM 618 N N . VAL A 1 75 ? 1.615 -1.098 2.442 1.00 97.69 75 VAL A N 1
ATOM 619 C CA . VAL A 1 75 ? 2.571 -0.000 2.227 1.00 97.69 75 VAL A CA 1
ATOM 620 C C . VAL A 1 75 ? 3.972 -0.540 1.930 1.00 97.69 75 VAL A C 1
ATOM 622 O O . VAL A 1 75 ? 4.660 -0.019 1.053 1.00 97.69 75 VAL A O 1
ATOM 625 N N . GLN A 1 76 ? 4.391 -1.613 2.601 1.00 96.56 76 GLN A N 1
ATOM 626 C CA . GLN A 1 76 ? 5.664 -2.281 2.338 1.00 96.56 76 GLN A CA 1
ATOM 627 C C . GLN A 1 76 ? 5.717 -2.876 0.927 1.00 96.56 76 GLN A C 1
ATOM 629 O O . GLN A 1 76 ? 6.721 -2.685 0.240 1.00 96.56 76 GLN A O 1
ATOM 634 N N . ASP A 1 77 ? 4.655 -3.544 0.466 1.00 95.88 77 ASP A N 1
ATOM 635 C CA . ASP A 1 77 ? 4.603 -4.078 -0.899 1.00 95.88 77 ASP A CA 1
ATOM 636 C C . ASP A 1 77 ? 4.638 -2.944 -1.946 1.00 95.88 77 ASP A C 1
ATOM 638 O O . ASP A 1 77 ? 5.356 -3.061 -2.944 1.00 95.88 77 ASP A O 1
ATOM 642 N N . MET A 1 78 ? 3.949 -1.821 -1.703 1.00 95.00 78 MET A N 1
ATOM 643 C CA . MET A 1 78 ? 4.012 -0.628 -2.563 1.00 95.00 78 MET A CA 1
ATOM 644 C C . MET A 1 78 ? 5.429 -0.041 -2.615 1.00 95.00 78 MET A C 1
ATOM 646 O O . MET A 1 78 ? 5.992 0.128 -3.696 1.00 95.00 78 MET A O 1
ATOM 650 N N . ARG A 1 79 ? 6.060 0.193 -1.457 1.00 94.44 79 ARG A N 1
ATOM 651 C CA . ARG A 1 79 ? 7.442 0.702 -1.369 1.00 94.44 79 ARG A CA 1
ATOM 652 C C . ARG A 1 79 ? 8.452 -0.249 -2.014 1.00 94.44 79 ARG A C 1
ATOM 654 O O . ARG A 1 79 ? 9.421 0.198 -2.632 1.00 94.44 79 ARG A O 1
ATOM 661 N N . LEU A 1 80 ? 8.214 -1.559 -1.929 1.00 91.50 80 LEU A N 1
ATOM 662 C CA . LEU A 1 80 ? 9.063 -2.573 -2.547 1.00 91.50 80 LEU A CA 1
ATOM 663 C C . LEU A 1 80 ? 9.072 -2.466 -4.077 1.00 91.50 80 LEU A C 1
ATOM 665 O O . LEU A 1 80 ? 10.128 -2.675 -4.670 1.00 91.50 80 LEU A O 1
ATOM 669 N N . ILE A 1 81 ? 7.956 -2.102 -4.722 1.00 88.19 81 ILE A N 1
ATOM 670 C CA . ILE A 1 81 ? 7.911 -1.854 -6.176 1.00 88.19 81 ILE A CA 1
ATOM 671 C C . ILE A 1 81 ? 8.938 -0.783 -6.569 1.00 88.19 81 ILE A C 1
ATOM 673 O O . ILE A 1 81 ? 9.732 -0.986 -7.492 1.00 88.19 81 ILE A O 1
ATOM 677 N N . PHE A 1 82 ? 8.981 0.328 -5.833 1.00 87.38 82 PHE A N 1
ATOM 678 C CA . PHE A 1 82 ? 9.886 1.440 -6.128 1.00 87.38 82 PHE A CA 1
ATOM 679 C C . PHE A 1 82 ? 11.349 1.090 -5.827 1.00 87.38 82 PHE A C 1
ATOM 681 O O . PHE A 1 82 ? 12.241 1.389 -6.625 1.00 87.38 82 PHE A O 1
ATOM 688 N N . GLN A 1 83 ? 11.613 0.383 -4.722 1.00 85.44 83 GLN A N 1
ATOM 689 C CA . GLN A 1 83 ? 12.956 -0.111 -4.380 1.00 85.44 83 GLN A CA 1
ATOM 690 C C . GLN A 1 83 ? 13.508 -1.060 -5.449 1.00 85.44 83 GLN A C 1
ATOM 692 O O . GLN A 1 83 ? 14.652 -0.926 -5.887 1.00 85.44 83 GLN A O 1
ATOM 697 N N . ASN A 1 84 ? 12.671 -1.993 -5.893 1.00 82.75 84 ASN A N 1
ATOM 698 C CA . ASN A 1 84 ? 12.967 -2.928 -6.967 1.00 82.75 84 ASN A CA 1
ATOM 699 C C . ASN A 1 84 ? 13.314 -2.200 -8.267 1.00 82.75 84 ASN A C 1
ATOM 701 O O . ASN A 1 84 ? 14.339 -2.478 -8.889 1.00 82.75 84 ASN A O 1
ATOM 705 N N . HIS A 1 85 ? 12.502 -1.215 -8.640 1.00 79.38 85 HIS A N 1
ATOM 706 C CA . HIS A 1 85 ? 12.738 -0.404 -9.823 1.00 79.38 85 HIS A CA 1
ATOM 707 C C . HIS A 1 85 ? 14.057 0.386 -9.736 1.00 79.38 85 HIS A C 1
ATOM 709 O O . HIS A 1 85 ? 14.857 0.371 -10.673 1.00 79.38 85 HIS A O 1
ATOM 715 N N . ARG A 1 86 ? 14.344 1.027 -8.594 1.00 79.44 86 ARG A N 1
ATOM 716 C CA . ARG A 1 86 ? 15.625 1.722 -8.356 1.00 79.44 86 ARG A CA 1
ATOM 717 C C . ARG A 1 86 ? 16.824 0.785 -8.504 1.00 79.44 86 ARG A C 1
ATOM 719 O O . ARG A 1 86 ? 17.843 1.188 -9.057 1.00 79.44 86 ARG A O 1
ATOM 726 N N . ALA A 1 87 ? 16.714 -0.455 -8.023 1.00 77.12 87 ALA A N 1
ATOM 727 C CA . ALA A 1 87 ? 17.782 -1.443 -8.136 1.00 77.12 87 ALA A CA 1
ATOM 728 C C . ALA A 1 87 ? 18.046 -1.871 -9.591 1.00 77.12 87 ALA A C 1
ATOM 730 O O . ALA A 1 87 ? 19.205 -2.088 -9.942 1.00 77.12 87 ALA A O 1
ATOM 731 N N . SER A 1 88 ? 17.003 -1.947 -10.425 1.00 71.38 88 SER A N 1
ATOM 732 C CA . SER A 1 88 ? 17.105 -2.338 -11.839 1.00 71.38 88 SER A CA 1
ATOM 733 C C . SER A 1 88 ? 17.619 -1.230 -12.763 1.00 71.38 88 SER A C 1
ATOM 735 O O . SER A 1 88 ? 18.328 -1.523 -13.720 1.00 71.38 88 SER A O 1
ATOM 737 N N . TYR A 1 89 ? 17.290 0.039 -12.493 1.00 68.56 89 TYR A N 1
ATOM 738 C CA . TYR A 1 89 ? 17.478 1.145 -13.450 1.00 68.56 89 TYR A CA 1
ATOM 739 C C . TYR A 1 89 ? 18.363 2.278 -12.917 1.00 68.56 89 TYR A C 1
ATOM 741 O O . TYR A 1 89 ? 18.102 3.448 -13.198 1.00 68.56 89 TYR A O 1
ATOM 749 N N . 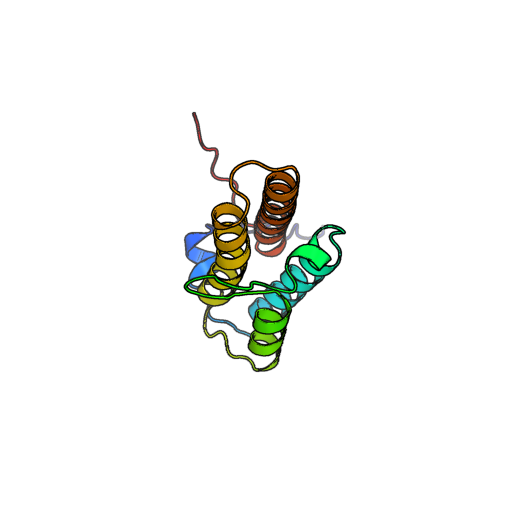LYS A 1 90 ? 19.407 1.935 -12.148 1.00 59.06 90 LYS A N 1
ATOM 750 C CA . LYS A 1 90 ? 20.174 2.847 -11.274 1.00 59.06 90 LYS A CA 1
ATOM 751 C C . LYS A 1 90 ? 20.631 4.201 -11.860 1.00 59.06 90 LYS A C 1
ATOM 753 O O . LYS A 1 90 ? 20.937 5.065 -11.050 1.00 59.06 90 LYS A O 1
ATOM 758 N N . TYR A 1 91 ? 20.658 4.432 -13.180 1.00 54.25 91 TYR A N 1
ATOM 759 C CA . TYR A 1 91 ? 21.147 5.689 -13.783 1.00 54.25 91 TYR A CA 1
ATOM 760 C C . TYR A 1 91 ? 20.504 6.088 -15.137 1.00 54.25 91 TYR A C 1
ATOM 762 O O . TYR A 1 91 ? 21.170 6.693 -15.973 1.00 54.25 91 TYR A O 1
ATOM 770 N N . HIS A 1 92 ? 19.222 5.785 -15.382 1.00 62.06 92 HIS A N 1
ATOM 771 C CA . HIS A 1 92 ? 18.523 6.181 -16.625 1.00 62.06 92 HIS A CA 1
ATOM 772 C C . HIS A 1 92 ? 17.264 7.023 -16.365 1.00 62.06 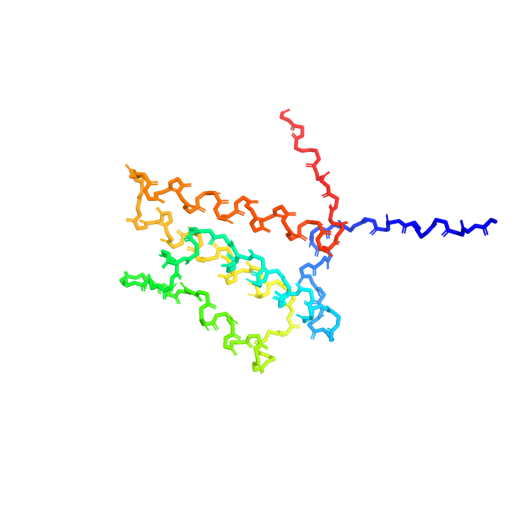92 HIS A C 1
ATOM 774 O O . HIS A 1 92 ? 16.766 7.045 -15.242 1.00 62.06 92 HIS A O 1
ATOM 780 N N . GLU A 1 93 ? 16.723 7.686 -17.397 1.00 62.31 93 GLU A N 1
ATOM 781 C CA . GLU A 1 93 ? 15.450 8.439 -17.346 1.00 62.31 93 GLU A CA 1
ATOM 782 C C . GLU A 1 93 ? 14.318 7.639 -16.675 1.00 62.31 93 GLU A C 1
ATOM 784 O O . GLU A 1 93 ? 13.534 8.191 -15.902 1.00 62.31 93 GLU A O 1
ATOM 789 N N . PHE A 1 94 ? 14.318 6.315 -16.862 1.00 66.88 94 PHE A N 1
ATOM 790 C CA . PHE A 1 94 ? 13.434 5.372 -16.178 1.00 66.88 94 PHE A CA 1
ATOM 791 C C . PHE A 1 94 ? 13.505 5.487 -14.649 1.00 66.88 94 PHE A C 1
ATOM 793 O O . PHE A 1 94 ? 12.474 5.518 -13.983 1.00 66.88 94 PHE A O 1
ATOM 800 N N . GLY A 1 95 ? 14.698 5.638 -14.067 1.00 70.56 95 GLY A N 1
ATOM 801 C CA . GLY A 1 95 ? 14.884 5.844 -12.627 1.00 70.56 95 GLY A CA 1
ATOM 802 C C . GLY A 1 95 ? 14.120 7.059 -12.085 1.00 70.56 95 GLY A C 1
ATOM 803 O O . GLY A 1 95 ? 13.552 6.982 -10.995 1.00 70.56 95 GLY A O 1
ATOM 804 N N . GLN A 1 96 ? 14.025 8.147 -12.864 1.00 76.31 96 GLN A N 1
ATOM 805 C CA . GLN A 1 96 ? 13.247 9.332 -12.480 1.00 76.31 96 GLN A CA 1
ATOM 806 C C . GLN A 1 96 ? 11.732 9.084 -12.516 1.00 76.31 96 GLN A C 1
ATOM 808 O O . GLN A 1 96 ? 10.992 9.729 -11.776 1.00 76.31 96 GLN A O 1
ATOM 813 N N . MET A 1 97 ? 11.251 8.163 -13.354 1.00 77.75 97 MET A N 1
ATOM 814 C CA . MET A 1 97 ? 9.831 7.787 -13.395 1.00 77.75 97 MET A CA 1
ATOM 815 C C . MET A 1 97 ? 9.424 7.048 -12.117 1.00 77.75 97 MET A C 1
ATOM 817 O O . MET A 1 97 ? 8.405 7.379 -11.517 1.00 77.75 97 MET A O 1
ATOM 821 N N . GLY A 1 98 ? 10.264 6.128 -11.629 1.00 80.12 98 GLY A N 1
ATOM 822 C CA . GLY A 1 98 ? 10.033 5.468 -10.338 1.00 80.12 98 GLY A CA 1
ATOM 823 C C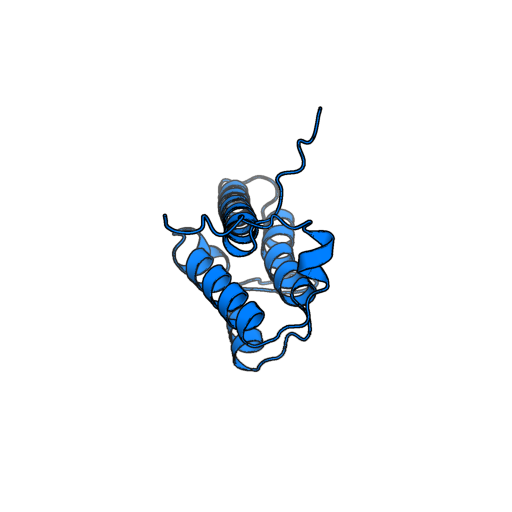 . GLY A 1 98 ? 10.039 6.421 -9.152 1.00 80.12 98 GLY A C 1
ATOM 824 O O . GLY A 1 98 ? 9.195 6.289 -8.271 1.00 80.12 98 GLY A O 1
ATOM 825 N N . LEU A 1 99 ? 10.914 7.429 -9.165 1.00 84.31 99 LEU A N 1
ATOM 826 C CA . LEU A 1 99 ? 10.921 8.463 -8.130 1.00 84.31 99 LEU A CA 1
ATOM 827 C C . LEU A 1 99 ? 9.636 9.309 -8.139 1.00 84.31 99 LEU A C 1
ATOM 829 O O . LEU A 1 99 ? 9.119 9.644 -7.072 1.00 84.31 99 LEU A O 1
ATOM 833 N N . ARG A 1 100 ? 9.109 9.639 -9.326 1.00 86.62 100 ARG A N 1
ATOM 834 C CA . ARG A 1 100 ? 7.850 10.386 -9.470 1.00 86.62 100 ARG A CA 1
ATOM 835 C C . ARG A 1 100 ? 6.663 9.599 -8.927 1.00 86.62 100 ARG A C 1
ATOM 837 O O . ARG A 1 100 ? 5.908 10.137 -8.122 1.00 86.62 100 ARG A O 1
ATOM 844 N N . LEU A 1 101 ? 6.539 8.329 -9.311 1.00 86.56 101 LEU A N 1
ATOM 845 C CA . LEU A 1 101 ? 5.442 7.476 -8.854 1.00 86.56 101 LEU A CA 1
ATOM 846 C C . LEU A 1 101 ? 5.492 7.231 -7.338 1.00 86.56 101 LEU A C 1
ATOM 848 O O . LEU A 1 101 ? 4.457 7.266 -6.679 1.00 86.56 101 LEU A O 1
ATOM 852 N N . GLU A 1 102 ? 6.688 7.042 -6.774 1.00 91.38 102 GLU A N 1
ATOM 853 C CA . GLU A 1 102 ? 6.888 6.923 -5.325 1.00 91.38 102 GLU A CA 1
ATOM 854 C C . GLU A 1 102 ? 6.500 8.208 -4.593 1.00 91.38 102 GLU A C 1
ATOM 856 O O . GLU A 1 102 ? 5.742 8.154 -3.631 1.00 91.38 102 GLU A O 1
ATOM 861 N N . THR A 1 103 ? 6.947 9.368 -5.080 1.00 91.56 103 THR A N 1
ATOM 862 C CA . THR A 1 103 ? 6.571 10.673 -4.508 1.00 91.56 103 THR A CA 1
ATOM 863 C C . THR A 1 103 ? 5.055 10.861 -4.497 1.00 91.56 103 THR A C 1
ATOM 865 O O . THR A 1 103 ? 4.485 11.281 -3.489 1.00 91.56 103 THR A O 1
ATOM 868 N N . GLU A 1 104 ? 4.389 10.528 -5.604 1.00 91.94 104 GLU A N 1
ATOM 869 C CA . GLU A 1 104 ? 2.936 10.646 -5.715 1.00 91.94 104 GLU A CA 1
ATOM 870 C C . GLU A 1 104 ? 2.219 9.654 -4.788 1.00 91.94 104 GLU A C 1
ATOM 872 O O . GLU A 1 104 ? 1.242 10.020 -4.130 1.00 91.94 104 GLU A O 1
ATOM 877 N N . PHE A 1 105 ? 2.717 8.419 -4.667 1.00 95.00 105 PHE A N 1
ATOM 878 C CA . PHE A 1 105 ? 2.193 7.448 -3.709 1.00 95.00 105 PHE A CA 1
ATOM 879 C C . PHE A 1 105 ? 2.315 7.953 -2.264 1.00 95.00 105 PHE A C 1
ATOM 881 O O . PHE A 1 105 ? 1.307 7.991 -1.561 1.00 95.00 105 PHE A O 1
ATOM 888 N N . GLU A 1 106 ? 3.501 8.391 -1.831 1.00 95.94 106 GLU A N 1
ATOM 889 C CA . GLU A 1 106 ? 3.742 8.848 -0.453 1.00 95.94 106 GLU A CA 1
ATOM 890 C C . GLU A 1 106 ? 2.903 10.088 -0.111 1.00 95.94 106 GLU A C 1
ATOM 892 O O . GLU A 1 106 ? 2.317 10.179 0.970 1.00 95.94 106 GLU A O 1
ATOM 897 N N . LYS A 1 107 ? 2.765 11.027 -1.056 1.00 94.38 107 LYS A N 1
ATOM 898 C CA . LYS A 1 107 ? 1.889 12.196 -0.900 1.00 94.38 107 LYS A CA 1
ATOM 899 C C . LYS A 1 107 ? 0.428 11.786 -0.718 1.00 94.38 107 LYS A C 1
ATOM 901 O O . LYS A 1 107 ? -0.250 12.285 0.181 1.00 94.38 107 LYS A O 1
ATOM 906 N N . ASN A 1 108 ? -0.072 10.881 -1.561 1.00 94.94 108 ASN A N 1
ATOM 907 C CA . ASN A 1 108 ? -1.446 10.402 -1.451 1.00 94.94 108 ASN A CA 1
ATOM 908 C C . ASN A 1 108 ? -1.662 9.596 -0.166 1.00 94.94 108 ASN A C 1
ATOM 910 O O . ASN A 1 108 ? -2.698 9.768 0.470 1.00 94.94 108 ASN A O 1
ATOM 914 N N . PHE A 1 109 ? -0.695 8.773 0.245 1.00 96.38 109 PHE A N 1
ATOM 915 C CA . PHE A 1 109 ? -0.746 8.012 1.492 1.00 96.38 109 PHE A CA 1
ATOM 916 C C . PHE A 1 109 ? -0.917 8.940 2.696 1.00 96.38 109 PHE A C 1
ATOM 918 O O . PHE A 1 109 ? -1.858 8.766 3.475 1.00 96.38 109 PHE A O 1
ATOM 925 N N . LYS A 1 110 ? -0.097 9.995 2.780 1.00 95.44 110 LYS A N 1
ATOM 926 C CA . LYS A 1 110 ? -0.228 11.012 3.829 1.00 95.44 110 LYS A CA 1
ATOM 927 C C . LYS A 1 110 ? -1.585 11.711 3.799 1.00 95.44 110 LYS A C 1
ATOM 929 O O . LYS A 1 110 ? -2.214 11.852 4.843 1.00 95.44 110 LYS A O 1
ATOM 934 N N . GLY A 1 111 ? -2.067 12.093 2.616 1.00 94.69 111 GLY A N 1
ATOM 935 C CA . GLY A 1 111 ? -3.362 12.760 2.464 1.00 94.69 111 GLY A CA 1
ATOM 936 C C . GLY A 1 111 ? -4.558 11.885 2.857 1.00 94.69 111 GLY A C 1
ATOM 937 O O . GLY A 1 111 ? -5.427 12.332 3.599 1.00 94.69 111 GLY A O 1
ATOM 938 N N . VAL A 1 112 ? -4.595 10.631 2.397 1.00 95.56 112 VAL A N 1
ATOM 939 C CA . VAL A 1 112 ? -5.704 9.691 2.652 1.00 95.56 112 VAL A CA 1
ATOM 940 C C . VAL A 1 112 ? -5.794 9.297 4.126 1.00 95.56 112 VAL A C 1
ATOM 942 O O . VAL A 1 112 ? -6.895 9.122 4.642 1.00 95.56 112 VAL A O 1
ATOM 945 N N . PHE A 1 113 ? -4.656 9.181 4.813 1.00 95.50 113 PHE A N 1
ATOM 946 C CA . PHE A 1 113 ? -4.606 8.812 6.230 1.00 95.50 113 PHE A CA 1
ATOM 947 C C . PHE A 1 113 ? -4.413 10.002 7.183 1.00 95.50 113 PHE A C 1
ATOM 949 O O . PHE A 1 113 ? -4.206 9.790 8.377 1.00 95.50 113 PH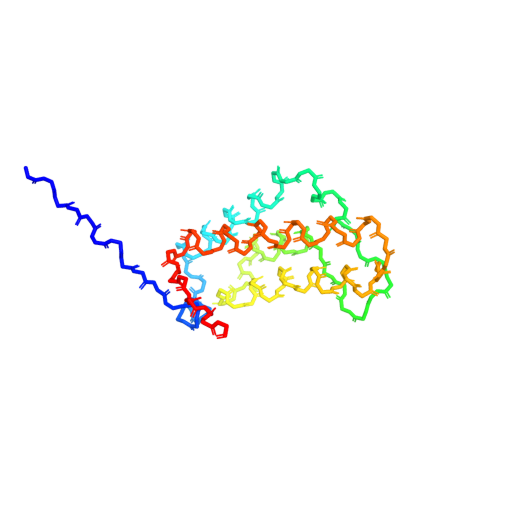E A O 1
ATOM 956 N N . ALA A 1 114 ? -4.487 11.240 6.678 1.00 94.88 114 ALA A N 1
ATOM 957 C CA . ALA A 1 114 ? -4.274 12.471 7.445 1.00 94.88 114 ALA A CA 1
ATOM 958 C C . ALA A 1 114 ? -2.971 12.457 8.277 1.00 94.88 114 ALA A C 1
ATOM 960 O O . ALA A 1 114 ? -2.932 12.899 9.430 1.00 94.88 114 ALA A O 1
ATOM 961 N N . ILE A 1 115 ? -1.891 11.923 7.702 1.00 93.94 115 ILE A N 1
ATOM 962 C CA . ILE A 1 115 ? -0.605 11.785 8.388 1.00 93.94 115 ILE A CA 1
ATOM 963 C C . ILE A 1 115 ? 0.052 13.159 8.542 1.00 93.94 115 ILE A C 1
ATOM 965 O O . ILE A 1 115 ? 0.124 13.939 7.594 1.00 93.94 115 ILE A O 1
ATOM 969 N N . GLN A 1 116 ? 0.546 13.435 9.746 1.00 88.19 116 GLN A N 1
ATOM 970 C CA . GLN A 1 116 ? 1.336 14.616 10.081 1.00 88.19 116 GLN A CA 1
ATOM 971 C C . GLN A 1 116 ? 2.609 14.649 9.228 1.00 88.19 116 GLN A C 1
ATOM 973 O O . GLN A 1 116 ? 3.370 13.680 9.203 1.00 88.19 116 GLN A O 1
ATOM 978 N N . GLU A 1 117 ? 2.887 15.773 8.568 1.00 77.88 117 GLU A N 1
ATOM 979 C CA . GLU A 1 117 ? 4.224 15.997 8.029 1.00 77.88 117 GLU A CA 1
ATOM 980 C C . GLU A 1 117 ? 5.179 16.176 9.208 1.00 77.88 117 GLU A C 1
ATOM 982 O O . GLU A 1 117 ? 5.102 17.147 9.962 1.00 77.88 117 GLU A O 1
ATOM 987 N N . THR A 1 118 ? 6.076 15.214 9.406 1.00 66.62 118 THR A N 1
ATOM 988 C CA . THR A 1 118 ? 7.254 15.467 10.223 1.00 66.62 118 THR A CA 1
ATOM 989 C C . THR A 1 118 ? 8.065 16.511 9.474 1.00 66.62 118 THR A C 1
ATOM 991 O O . THR A 1 118 ? 8.595 16.216 8.403 1.00 66.62 118 THR A O 1
ATOM 994 N N . ASN A 1 119 ? 8.136 17.731 10.011 1.00 54.91 119 ASN A N 1
ATOM 995 C CA . ASN A 1 119 ? 9.162 18.685 9.616 1.00 54.91 119 ASN A CA 1
ATOM 996 C C . ASN A 1 119 ? 10.500 17.993 9.881 1.00 54.91 119 ASN A C 1
ATOM 998 O O . ASN A 1 119 ? 10.969 17.952 11.020 1.00 54.91 119 ASN A O 1
ATOM 1002 N N . GLU A 1 120 ? 11.083 17.386 8.850 1.00 49.38 120 GLU A N 1
ATOM 1003 C CA . GLU A 1 120 ? 12.493 17.040 8.853 1.00 49.38 120 GLU A CA 1
ATOM 1004 C C . GLU A 1 120 ? 13.237 18.375 8.868 1.00 49.38 120 GLU A C 1
ATOM 1006 O O . GLU A 1 120 ? 13.565 18.949 7.831 1.00 49.38 120 GLU A O 1
ATOM 1011 N N . ASN A 1 121 ? 13.410 18.936 10.067 1.00 39.00 121 ASN A N 1
ATOM 1012 C CA . ASN A 1 121 ? 14.383 19.989 10.280 1.00 39.00 121 ASN A CA 1
ATOM 1013 C C . ASN A 1 121 ? 15.730 19.409 9.843 1.00 39.00 121 ASN A C 1
ATOM 1015 O O . ASN A 1 121 ? 16.206 18.435 10.429 1.00 39.00 121 ASN A O 1
ATOM 1019 N N . SER A 1 122 ? 16.257 19.985 8.761 1.00 39.19 122 SER A N 1
ATOM 1020 C CA . SER A 1 122 ? 17.610 19.763 8.251 1.00 39.19 122 SER A CA 1
ATOM 1021 C C . SER A 1 122 ? 18.677 20.020 9.310 1.00 39.19 122 SER A C 1
ATOM 1023 O O . SER A 1 122 ? 18.440 20.878 10.194 1.00 39.19 122 SER A O 1
#

InterPro domains:
  IPR001487 Bromodomain [PF00439] (41-89)
  IPR001487 Bromodomain [PS50014] (50-84)
  IPR001487 Bromodomain [SM00297] (21-114)
  IPR036427 Bromodomain-like superfamily [G3DSA:1.20.920.10] (9-120)
  IPR036427 Bromodomain-like superfamily [SSF47370] (17-114)
  IPR043563 Nuclear body protein Sp110/Sp140/Sp140L-like [PTHR46386] (3-118)

Organism: Sciurus vulgaris (NCBI:txid55149)

Sequence (122 aa):
MGSLESQQSHQESEILKRQMQPEEQLRCEFLLLKVYCCSESSFFETSQGLKKPMWLDKIRKRLNQQGYSQVEEFVQDMRLIFQNHRASYKYHEFGQMGLRLETEFEKNFKGVFAIQETNENS

Foldseek 3Di:
DDDDPPLPADAVVVQQADFCDVLVLVLLVVLLVQLVPDPLLVVQQDQPDDPDRAGSVVLVVCSVVVVGGGNNVSVVSVVVSLVSQCVVCVDDPSNVSSVVSVVSSVVSNCVSRNHDPDPPPD

pLDDT: mean 82.47, std 17.34, range [36.25, 98.38]

Secondary structure (DSSP, 8-state):
---------B-HHHHHTSB--HHHHHHHHHHHHHHHTSGGGGGGS---S-SS---HHHHHHHHHTT--SBHHHHHHHHHHHHHHHHHH-TTSHHHHHHHHHHHHHHHHHHHHTTB-------